Protein AF-A0AAW5YY26-F1 (afdb_monomer)

Mean predicted aligned error: 5.0 Å

Solvent-accessible surface area (backbone atoms only — not comparable to full-atom values): 5196 Å² total; per-residue (Å²): 135,84,56,52,68,58,52,26,55,53,36,43,75,73,73,39,92,54,54,36,67,59,57,51,52,48,53,52,49,47,42,61,77,68,40,43,70,55,49,55,49,53,52,58,58,53,72,70,46,97,55,67,47,75,48,81,45,79,40,74,50,93,92,46,94,51,89,65,41,76,46,78,48,64,31,45,37,96,81,42,94,70,78,48,114

pLDDT: mean 91.69, std 4.48, range [63.5, 96.25]

Sequence (85 aa):
KVPAYRQEKDLRRMGLPLDHKTVSNWHIKVCEYYLSSLYELLKKELLKLDVIHADETPYRVLDSERAKDYVWTFLSGKHAEKPIV

Foldseek 3Di:
DDQLVRVCVVCVVVVHNDDSVNVVVVVVVCCVPPVVVVVVVLVVVQVVDPDKDKDKDWDDDPPDPDRIDIDIDIWHDPPPPDTGD

Secondary structure (DSSP, 8-state):
---HHHHHHHHHHTT----HHHHHHHHHHHIIIIIHHHHHHHHHHHTTSS-EEEEEEEE--TT-SSS-EEEEEEEE-TT-SS---

Organism: NCBI:txid1584

Structure (mmCIF, N/CA/C/O backbone):
data_AF-A0AAW5YY26-F1
#
_entry.id   AF-A0AAW5YY26-F1
#
loop_
_atom_site.group_PDB
_atom_site.id
_atom_site.type_symbol
_atom_site.label_atom_id
_atom_site.label_alt_id
_atom_site.label_comp_id
_atom_site.label_asym_id
_atom_site.label_entity_id
_atom_site.label_seq_id
_atom_site.pdbx_PDB_ins_code
_atom_site.Cartn_x
_atom_site.Cartn_y
_atom_site.Cartn_z
_atom_site.occupancy
_atom_site.B_iso_or_equiv
_atom_site.auth_seq_id
_atom_site.auth_comp_id
_atom_site.auth_asym_id
_atom_site.auth_atom_id
_atom_site.pdbx_PDB_model_num
ATOM 1 N N . LYS A 1 1 ? -6.600 -3.928 -10.830 1.00 63.50 1 LYS A N 1
ATOM 2 C CA . LYS A 1 1 ? -5.284 -3.291 -11.107 1.00 63.50 1 LYS A CA 1
ATOM 3 C C . LYS A 1 1 ? -4.692 -3.884 -12.386 1.00 63.50 1 LYS A C 1
ATOM 5 O O . LYS A 1 1 ? -4.719 -5.099 -12.528 1.00 63.50 1 LYS A O 1
ATOM 10 N N . VAL A 1 2 ? -4.200 -3.065 -13.321 1.00 87.62 2 VAL A N 1
ATOM 11 C CA . VAL A 1 2 ? -3.556 -3.554 -14.559 1.00 87.62 2 VAL A CA 1
ATOM 12 C C . VAL A 1 2 ? -2.104 -3.964 -14.253 1.00 87.62 2 VAL A C 1
ATOM 14 O O . VAL A 1 2 ? -1.381 -3.141 -13.691 1.00 87.62 2 VAL A O 1
ATOM 17 N N . PRO A 1 3 ? -1.648 -5.187 -14.594 1.00 90.44 3 PRO A N 1
ATOM 18 C CA . PRO A 1 3 ? -0.261 -5.605 -14.364 1.00 90.44 3 PRO A CA 1
ATOM 19 C C . PRO A 1 3 ? 0.762 -4.719 -15.090 1.00 90.44 3 PRO A C 1
ATOM 21 O O . PRO A 1 3 ? 0.517 -4.309 -16.223 1.00 90.44 3 PRO A O 1
ATOM 24 N N . ALA A 1 4 ? 1.928 -4.470 -14.483 1.00 91.12 4 ALA A N 1
ATOM 25 C CA . ALA A 1 4 ? 2.943 -3.560 -15.032 1.00 91.12 4 ALA A CA 1
ATOM 26 C C . ALA A 1 4 ? 3.455 -3.982 -16.424 1.00 91.12 4 ALA A C 1
ATOM 28 O O . ALA A 1 4 ? 3.585 -3.138 -17.303 1.00 91.12 4 ALA A O 1
ATOM 29 N N . TYR A 1 5 ? 3.635 -5.286 -16.675 1.00 91.25 5 TYR A N 1
ATOM 30 C CA . TYR A 1 5 ? 4.019 -5.793 -18.004 1.00 91.25 5 TYR A CA 1
ATOM 31 C C . TYR A 1 5 ? 2.965 -5.489 -19.085 1.00 91.25 5 TYR A C 1
ATOM 33 O O . TYR A 1 5 ? 3.285 -5.342 -20.264 1.00 91.25 5 TYR A O 1
ATOM 41 N N . ARG A 1 6 ? 1.683 -5.403 -18.698 1.00 93.00 6 ARG A N 1
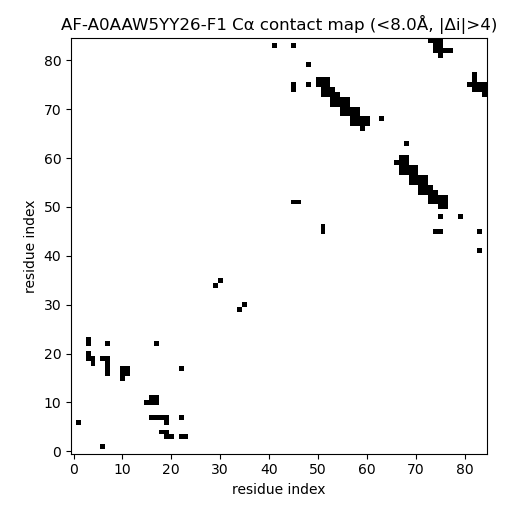ATOM 42 C CA . ARG A 1 6 ? 0.600 -5.051 -19.623 1.00 93.00 6 ARG A CA 1
ATOM 43 C C . ARG A 1 6 ? 0.642 -3.557 -19.939 1.00 93.00 6 ARG A C 1
ATOM 45 O O . ARG A 1 6 ? 0.517 -3.199 -21.102 1.00 93.00 6 ARG A O 1
ATOM 52 N N . GLN A 1 7 ? 0.913 -2.724 -18.933 1.00 93.94 7 GLN A N 1
ATOM 53 C CA . GLN A 1 7 ? 1.128 -1.286 -19.119 1.00 93.94 7 GLN A CA 1
ATOM 54 C C . GLN A 1 7 ? 2.328 -1.013 -20.038 1.00 93.94 7 GLN A C 1
ATOM 56 O O . GLN A 1 7 ? 2.210 -0.227 -20.968 1.00 93.94 7 GLN A O 1
ATOM 61 N N . GLU A 1 8 ? 3.449 -1.715 -19.848 1.00 94.06 8 GLU A N 1
ATOM 62 C CA . GLU A 1 8 ? 4.622 -1.642 -20.733 1.00 94.06 8 GLU A CA 1
ATOM 63 C C . GLU A 1 8 ? 4.264 -1.950 -22.195 1.00 94.06 8 GLU A C 1
ATOM 65 O O . GLU A 1 8 ? 4.653 -1.213 -23.101 1.00 94.06 8 GLU A O 1
ATOM 70 N N . LYS A 1 9 ? 3.495 -3.019 -22.443 1.00 93.88 9 LYS A N 1
ATOM 71 C CA . LYS A 1 9 ? 3.060 -3.382 -23.800 1.00 93.88 9 LYS A CA 1
ATOM 72 C C . LYS A 1 9 ? 2.253 -2.261 -24.458 1.00 93.88 9 LYS A C 1
ATOM 74 O O . LYS A 1 9 ? 2.440 -1.998 -25.646 1.00 93.88 9 LYS A O 1
ATOM 79 N N . ASP A 1 10 ? 1.368 -1.617 -23.706 1.00 94.50 10 ASP A N 1
ATOM 80 C CA . ASP A 1 10 ? 0.533 -0.532 -24.218 1.00 94.50 10 ASP A CA 1
ATOM 81 C C . ASP A 1 10 ? 1.338 0.759 -24.430 1.00 94.50 10 ASP A C 1
ATOM 83 O O . ASP A 1 10 ? 1.200 1.394 -25.472 1.00 94.50 10 ASP A O 1
ATOM 87 N N . LEU A 1 11 ? 2.271 1.085 -23.533 1.00 93.81 11 LEU A N 1
ATOM 88 C CA . LEU A 1 11 ? 3.194 2.214 -23.697 1.00 93.81 11 LEU A CA 1
ATOM 89 C C . LEU A 1 11 ? 4.088 2.047 -24.932 1.00 93.81 11 LEU A C 1
ATOM 91 O O . LEU A 1 11 ? 4.238 2.981 -25.719 1.00 93.81 11 LEU A O 1
ATOM 95 N N . ARG A 1 12 ? 4.603 0.836 -25.179 1.00 95.00 12 ARG A N 1
ATOM 96 C CA . ARG A 1 12 ? 5.374 0.537 -26.396 1.00 95.00 12 ARG A CA 1
ATOM 97 C C . ARG A 1 12 ? 4.559 0.738 -27.668 1.00 95.00 12 ARG A C 1
ATOM 99 O O . ARG A 1 12 ? 5.090 1.252 -28.647 1.00 95.00 12 ARG A O 1
ATOM 106 N N . ARG A 1 13 ? 3.271 0.379 -27.659 1.00 95.19 13 ARG A N 1
ATOM 107 C CA . ARG A 1 13 ? 2.360 0.639 -28.792 1.00 95.19 13 ARG A CA 1
ATOM 108 C C . ARG A 1 13 ? 2.156 2.132 -29.043 1.00 95.19 13 ARG A C 1
ATOM 110 O O . ARG A 1 13 ? 1.924 2.515 -30.181 1.00 95.19 13 ARG A O 1
ATOM 117 N N . MET A 1 14 ? 2.280 2.957 -28.006 1.00 95.69 14 MET A N 1
ATOM 118 C CA . MET A 1 14 ? 2.247 4.420 -28.096 1.00 95.69 14 MET A CA 1
ATOM 119 C C . MET A 1 14 ? 3.611 5.037 -28.460 1.00 95.69 14 MET A C 1
ATOM 121 O O . MET A 1 14 ? 3.739 6.257 -28.476 1.00 95.69 14 MET A O 1
ATOM 125 N N . GLY A 1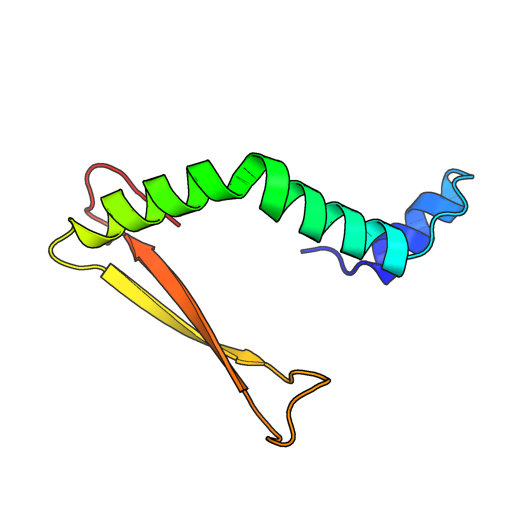 15 ? 4.636 4.224 -28.743 1.00 95.31 15 GLY A N 1
ATOM 126 C CA . GLY A 1 15 ? 5.985 4.699 -29.068 1.00 95.31 15 GLY A CA 1
ATOM 127 C C . GLY A 1 15 ? 6.839 5.069 -27.852 1.00 95.31 15 GLY A C 1
ATOM 128 O O . GLY A 1 15 ? 7.901 5.663 -28.018 1.00 95.31 15 GLY A O 1
ATOM 129 N N . LEU A 1 16 ? 6.412 4.716 -26.634 1.00 93.94 16 LEU A N 1
ATOM 130 C CA . LEU A 1 16 ? 7.144 4.977 -25.393 1.00 93.94 16 LEU A CA 1
ATOM 131 C C . LEU A 1 16 ? 7.873 3.702 -24.925 1.00 93.94 16 LEU A C 1
ATOM 133 O O . LEU A 1 16 ? 7.228 2.779 -24.418 1.00 93.94 16 LEU A O 1
ATOM 137 N N . PRO A 1 17 ? 9.211 3.614 -25.052 1.00 90.25 17 PRO A N 1
ATOM 138 C CA . PRO A 1 17 ? 9.979 2.429 -24.674 1.00 90.25 17 PRO A CA 1
ATOM 139 C C . PRO A 1 17 ? 10.267 2.398 -23.162 1.00 90.25 17 PRO A C 1
ATOM 141 O O . PRO A 1 17 ? 11.418 2.416 -22.732 1.00 90.25 17 PRO A O 1
ATOM 144 N N . LEU A 1 18 ? 9.218 2.366 -22.338 1.00 92.44 18 LEU A N 1
ATOM 145 C CA . LEU A 1 18 ? 9.332 2.280 -20.879 1.00 92.44 18 LEU A CA 1
ATOM 146 C C . LEU A 1 18 ? 9.276 0.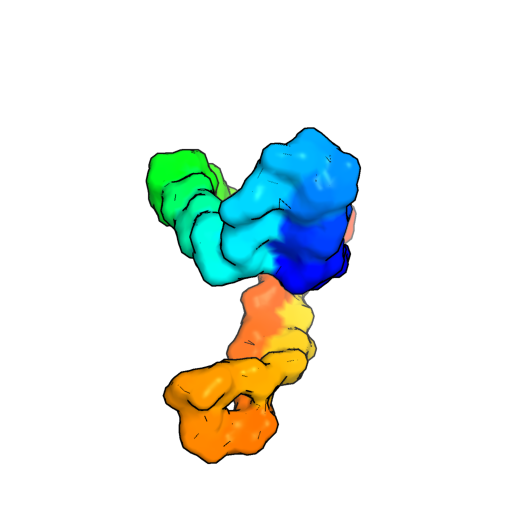823 -20.409 1.00 92.44 18 LEU A C 1
ATOM 148 O O . LEU A 1 18 ? 8.403 0.068 -20.827 1.00 92.44 18 LEU A O 1
ATOM 152 N N . ASP A 1 19 ? 10.190 0.442 -19.518 1.00 91.81 19 ASP A N 1
ATOM 153 C CA . ASP A 1 19 ? 10.223 -0.883 -18.888 1.00 91.81 19 ASP A CA 1
ATOM 154 C C . ASP A 1 19 ? 9.260 -0.967 -17.687 1.00 91.81 19 ASP A C 1
ATOM 156 O O . ASP A 1 19 ? 9.112 -0.005 -16.923 1.00 91.81 19 ASP A O 1
ATOM 160 N N . HIS A 1 20 ? 8.634 -2.128 -17.467 1.00 90.00 20 HIS A N 1
ATOM 161 C CA . HIS A 1 20 ? 7.739 -2.370 -16.330 1.00 90.00 20 HIS A CA 1
ATOM 162 C C . HIS A 1 20 ? 8.405 -2.117 -14.972 1.00 90.00 20 HIS A C 1
ATOM 164 O O . HIS A 1 20 ? 7.716 -1.704 -14.031 1.00 90.00 20 HIS A O 1
ATOM 170 N N . LYS A 1 21 ? 9.722 -2.341 -14.840 1.00 92.06 21 LYS A N 1
ATOM 171 C CA . LYS A 1 21 ? 10.460 -2.035 -13.603 1.00 92.06 21 LYS A CA 1
ATOM 172 C C . LYS A 1 21 ? 10.464 -0.539 -13.324 1.00 92.06 21 LYS A C 1
ATOM 174 O O . LYS A 1 21 ? 10.188 -0.133 -12.199 1.00 92.06 21 LYS A O 1
ATOM 179 N N . THR A 1 22 ? 10.699 0.281 -14.347 1.00 92.31 22 THR A N 1
ATOM 180 C CA . THR A 1 22 ? 10.671 1.746 -14.236 1.00 92.31 22 THR A CA 1
ATOM 181 C C . THR A 1 22 ? 9.300 2.233 -13.786 1.00 92.31 22 THR A C 1
ATOM 183 O O . THR A 1 22 ? 9.205 2.974 -12.810 1.00 92.31 22 THR A O 1
AT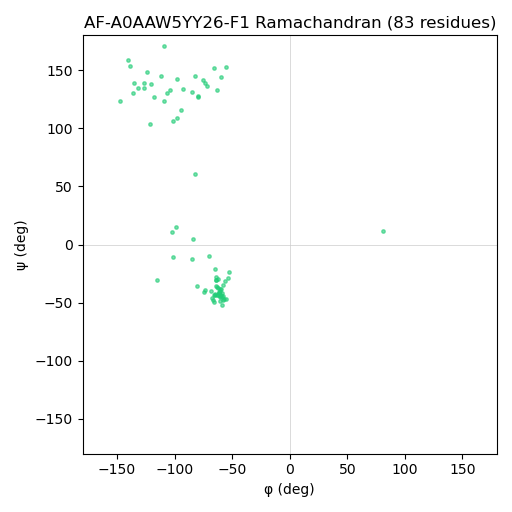OM 186 N N . VAL A 1 23 ? 8.233 1.746 -14.426 1.00 92.12 23 VAL A N 1
ATOM 187 C CA . VAL A 1 23 ? 6.847 2.092 -14.063 1.00 92.12 23 VAL A CA 1
ATOM 188 C C . VAL A 1 23 ? 6.522 1.663 -12.628 1.00 92.12 23 VAL A C 1
ATOM 190 O O . VAL A 1 23 ? 5.910 2.414 -11.870 1.00 92.12 23 VAL A O 1
ATOM 193 N N . SER A 1 24 ? 6.959 0.469 -12.220 1.00 92.25 24 SER A N 1
ATOM 194 C CA . SER A 1 24 ? 6.733 -0.033 -10.858 1.00 92.25 24 SER A CA 1
ATOM 195 C C . SER A 1 24 ? 7.474 0.805 -9.814 1.00 92.25 24 SER A C 1
ATOM 197 O O . SER A 1 24 ? 6.880 1.191 -8.810 1.00 92.25 24 SER A O 1
ATOM 199 N N . ASN A 1 25 ? 8.731 1.162 -10.085 1.00 93.44 25 ASN A N 1
ATOM 200 C CA . ASN A 1 25 ? 9.529 2.032 -9.222 1.00 93.44 25 ASN A CA 1
ATOM 201 C C . ASN A 1 25 ? 8.932 3.439 -9.107 1.00 93.44 25 ASN A C 1
ATOM 203 O O . ASN A 1 25 ? 8.978 4.036 -8.035 1.00 93.44 25 ASN A O 1
ATOM 207 N N . TRP A 1 26 ? 8.350 3.979 -10.180 1.00 93.50 26 TRP A N 1
ATOM 208 C CA . TRP A 1 26 ? 7.650 5.263 -10.119 1.00 93.50 26 TRP A CA 1
ATOM 209 C C . TRP A 1 26 ? 6.409 5.202 -9.234 1.00 93.50 26 TRP A C 1
ATOM 211 O O . TRP A 1 26 ? 6.226 6.098 -8.417 1.00 93.50 26 TRP A O 1
ATOM 221 N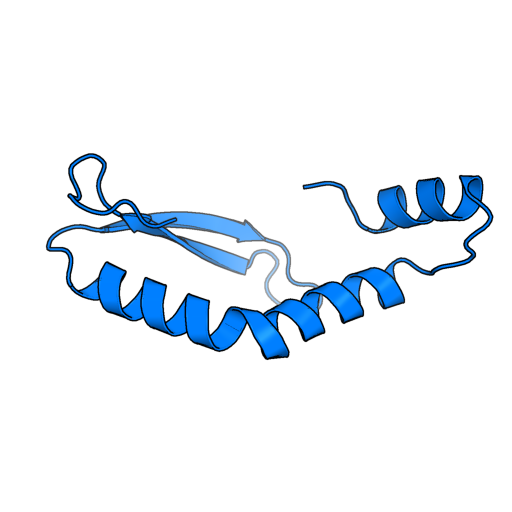 N . HIS A 1 27 ? 5.601 4.140 -9.325 1.00 93.19 27 HIS A N 1
ATOM 222 C CA . HIS A 1 27 ? 4.471 3.964 -8.409 1.00 93.19 27 HIS A CA 1
ATOM 223 C C . HIS A 1 27 ? 4.919 3.936 -6.943 1.00 93.19 27 HIS A C 1
ATOM 225 O O . HIS A 1 27 ? 4.307 4.613 -6.123 1.00 93.19 27 HIS A O 1
ATOM 231 N N . ILE A 1 28 ? 5.997 3.209 -6.624 1.00 93.88 28 ILE A N 1
ATOM 232 C CA . ILE A 1 28 ? 6.553 3.159 -5.262 1.00 93.88 28 ILE A CA 1
ATOM 233 C C . ILE A 1 28 ? 6.947 4.566 -4.798 1.00 93.88 28 ILE A C 1
ATOM 235 O O . ILE A 1 28 ? 6.455 5.030 -3.774 1.00 93.88 28 ILE A O 1
ATOM 239 N N . LYS A 1 29 ? 7.739 5.288 -5.600 1.00 96.25 29 LYS A N 1
ATOM 240 C CA . LYS A 1 29 ? 8.185 6.648 -5.263 1.00 96.25 29 LYS A CA 1
ATOM 241 C C . LYS A 1 29 ? 7.032 7.629 -5.090 1.00 96.25 29 LYS A C 1
ATOM 243 O O . LYS A 1 29 ? 7.071 8.457 -4.190 1.00 96.25 29 LYS A O 1
ATOM 248 N N . VAL A 1 30 ? 6.002 7.557 -5.933 1.00 96.00 30 VAL A N 1
ATOM 249 C CA . VAL A 1 30 ? 4.823 8.424 -5.795 1.00 96.00 30 VAL A CA 1
ATOM 250 C C . VAL A 1 30 ? 4.099 8.141 -4.480 1.00 96.00 30 VAL A C 1
ATOM 252 O O . VAL A 1 30 ? 3.739 9.082 -3.771 1.00 96.00 30 VAL A O 1
ATOM 255 N N . CYS A 1 31 ? 3.929 6.863 -4.128 1.00 95.06 31 CYS A N 1
ATOM 256 C CA . CYS A 1 31 ? 3.341 6.484 -2.848 1.00 95.06 31 CYS A CA 1
ATOM 257 C C . CYS A 1 31 ? 4.167 7.011 -1.666 1.00 95.06 31 CYS A C 1
ATOM 259 O O . CYS A 1 31 ? 3.605 7.588 -0.739 1.00 95.06 31 CYS A O 1
ATOM 261 N N . GLU A 1 32 ? 5.490 6.870 -1.718 1.00 95.19 32 GLU A N 1
ATOM 262 C CA . GLU A 1 32 ? 6.396 7.320 -0.657 1.00 95.19 32 GLU A CA 1
ATOM 263 C C . GLU A 1 32 ? 6.429 8.847 -0.518 1.00 95.19 32 GLU A C 1
ATOM 265 O O . GLU A 1 32 ? 6.308 9.373 0.589 1.00 95.19 32 GLU A O 1
ATOM 270 N N . TYR A 1 33 ? 6.573 9.573 -1.628 1.00 95.56 33 TYR A N 1
ATOM 271 C CA . TYR A 1 33 ? 6.797 11.019 -1.605 1.00 95.56 33 TYR A CA 1
ATOM 272 C C . TYR A 1 33 ? 5.520 11.826 -1.407 1.00 95.56 33 TYR A C 1
ATOM 274 O O . TYR A 1 33 ? 5.559 12.863 -0.750 1.00 95.56 33 TYR A O 1
ATOM 282 N N . TYR A 1 34 ? 4.400 11.375 -1.975 1.00 95.81 34 TYR A N 1
ATOM 283 C CA . TYR A 1 34 ? 3.179 12.181 -2.016 1.00 95.81 34 TYR A CA 1
ATOM 284 C C . TYR A 1 34 ? 2.025 11.581 -1.217 1.00 95.81 34 TYR A C 1
ATOM 286 O O . TYR A 1 34 ? 1.201 12.334 -0.702 1.00 95.81 34 TYR A O 1
ATOM 294 N N . LEU A 1 35 ? 1.944 10.252 -1.092 1.00 95.81 35 LEU A N 1
ATOM 295 C CA . LEU A 1 35 ? 0.797 9.597 -0.449 1.00 95.81 35 LEU A CA 1
ATOM 296 C C . LEU A 1 35 ? 1.067 9.143 0.988 1.00 95.81 35 LEU A C 1
ATOM 298 O O . LEU A 1 35 ? 0.115 8.824 1.693 1.00 95.81 35 LEU A O 1
ATOM 302 N N . SER A 1 36 ? 2.317 9.158 1.454 1.00 95.62 36 SER A N 1
ATOM 303 C CA . SER A 1 36 ? 2.683 8.748 2.816 1.00 95.62 36 SER A CA 1
ATOM 304 C C . SER A 1 36 ? 1.947 9.555 3.890 1.00 95.62 36 SER A C 1
ATOM 306 O O . SER A 1 36 ? 1.323 8.977 4.777 1.00 95.62 36 SER A O 1
ATOM 308 N N . SER A 1 37 ? 1.922 10.884 3.770 1.00 95.69 37 SER A N 1
ATOM 309 C CA . SER A 1 37 ? 1.197 11.757 4.704 1.00 95.69 37 SER A CA 1
ATOM 310 C C . SER A 1 37 ? -0.312 11.499 4.711 1.00 95.69 37 SER A C 1
ATOM 312 O O . SER A 1 37 ? -0.940 11.541 5.769 1.00 95.69 37 SER A O 1
ATOM 314 N N . LEU A 1 38 ? -0.898 11.212 3.544 1.00 95.06 38 LEU A N 1
ATOM 315 C CA . LEU A 1 38 ? -2.316 10.869 3.434 1.00 95.06 38 LEU A CA 1
ATOM 316 C C . LEU A 1 38 ? -2.598 9.516 4.092 1.00 95.06 38 LEU A C 1
ATOM 318 O O . LEU A 1 38 ? -3.540 9.405 4.870 1.00 95.06 38 LEU A O 1
ATOM 322 N N . TYR A 1 39 ? -1.762 8.514 3.824 1.00 94.00 39 TYR A N 1
ATOM 323 C CA . TYR A 1 39 ? -1.862 7.197 4.443 1.00 94.00 39 TYR A CA 1
ATOM 324 C C . TYR A 1 39 ? -1.805 7.286 5.973 1.00 94.00 39 TYR A C 1
ATOM 326 O O . TYR A 1 39 ? -2.663 6.725 6.650 1.00 94.00 39 TYR A O 1
ATOM 334 N N . GLU A 1 40 ? -0.857 8.043 6.529 1.00 95.56 40 GLU A N 1
ATOM 335 C CA . GLU A 1 40 ? -0.750 8.219 7.981 1.00 95.56 40 GLU A CA 1
ATOM 336 C C . GLU A 1 40 ? -1.971 8.931 8.577 1.00 95.56 40 GLU A C 1
ATOM 338 O O . GLU A 1 40 ? -2.410 8.589 9.676 1.00 95.56 40 GLU A O 1
ATOM 343 N N . LEU A 1 41 ? -2.557 9.895 7.860 1.00 95.19 41 LEU A N 1
ATOM 344 C CA . LEU A 1 41 ? -3.799 10.536 8.289 1.00 95.19 41 LEU A CA 1
ATOM 345 C C . LEU A 1 41 ? -4.969 9.546 8.284 1.00 95.19 41 LEU A C 1
ATOM 347 O O . LEU A 1 41 ? -5.665 9.428 9.290 1.00 95.19 41 LEU A O 1
ATOM 351 N N . LEU A 1 42 ? -5.159 8.805 7.189 1.00 94.75 42 LEU A N 1
ATOM 352 C CA . LEU A 1 42 ? -6.224 7.806 7.070 1.00 94.75 42 LEU A CA 1
ATOM 353 C C . LEU A 1 42 ? -6.090 6.725 8.141 1.00 94.75 42 LEU A C 1
ATOM 355 O O . LEU A 1 42 ? -7.067 6.404 8.807 1.00 94.75 42 LEU A O 1
ATOM 359 N N . LYS A 1 43 ? -4.872 6.232 8.381 1.00 94.75 43 LYS A N 1
ATOM 360 C CA . LYS A 1 43 ? -4.574 5.276 9.449 1.00 94.75 43 LYS A CA 1
ATOM 361 C C . LYS A 1 43 ? -4.939 5.830 10.827 1.00 94.75 43 LYS A C 1
ATOM 363 O O . LYS A 1 43 ? -5.559 5.125 11.618 1.00 94.75 43 LYS A O 1
ATOM 368 N N . LYS A 1 44 ? -4.582 7.084 11.127 1.00 95.38 44 LYS A N 1
ATOM 369 C CA . LYS A 1 44 ? -4.935 7.732 12.402 1.00 95.38 44 LYS A CA 1
ATOM 370 C C . LYS A 1 44 ? -6.440 7.869 12.586 1.00 95.38 44 LYS A C 1
ATOM 372 O O . LYS A 1 44 ? -6.917 7.624 13.685 1.00 95.38 44 LYS A O 1
ATOM 377 N N . GLU A 1 45 ? -7.175 8.272 11.553 1.00 94.50 45 GLU A N 1
ATOM 378 C CA . GLU A 1 45 ? -8.636 8.377 11.631 1.00 94.50 45 GLU A CA 1
ATOM 379 C C . GLU A 1 45 ? -9.297 7.001 11.752 1.00 94.50 45 GLU A C 1
ATOM 381 O O . GLU A 1 45 ? -10.206 6.827 12.559 1.00 94.50 45 GLU A O 1
ATOM 386 N N . LEU A 1 46 ? -8.796 6.002 11.023 1.00 94.38 46 LEU A N 1
ATOM 387 C CA . LEU A 1 46 ? -9.311 4.637 11.063 1.00 94.38 46 LEU A CA 1
ATOM 388 C C . LEU A 1 46 ? -9.187 4.021 12.464 1.00 94.38 46 LEU A C 1
ATOM 390 O O . LEU A 1 46 ? -10.120 3.386 12.941 1.00 94.38 46 LEU A O 1
ATOM 394 N N . LEU A 1 47 ? -8.066 4.261 13.151 1.00 93.50 47 LEU A N 1
ATOM 395 C CA . LEU A 1 47 ? -7.819 3.766 14.511 1.00 93.50 47 LEU A CA 1
ATOM 396 C C . LEU A 1 47 ? -8.674 4.440 15.598 1.00 93.50 47 LEU A C 1
ATOM 398 O O . LEU A 1 47 ? -8.656 3.981 16.7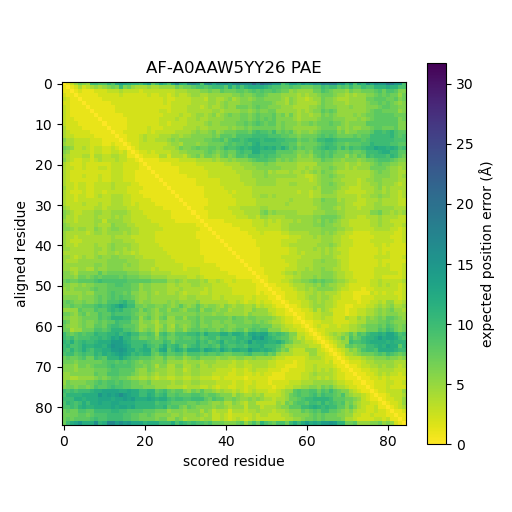37 1.00 93.50 47 LEU A O 1
ATOM 402 N N . LYS A 1 48 ? -9.404 5.518 15.282 1.00 93.44 48 LYS A N 1
ATOM 403 C CA . LYS A 1 48 ? -10.362 6.142 16.211 1.00 93.44 48 LYS A CA 1
ATOM 404 C C . LYS A 1 48 ? -11.738 5.479 16.181 1.00 93.44 48 LYS A C 1
ATOM 406 O O . LYS A 1 48 ? -12.569 5.805 17.021 1.00 93.44 48 LYS A O 1
ATOM 411 N N . LEU A 1 49 ? -12.008 4.625 15.194 1.00 92.38 49 LEU A N 1
ATOM 412 C CA . LEU A 1 49 ? -13.290 3.941 15.073 1.00 92.38 49 LEU A CA 1
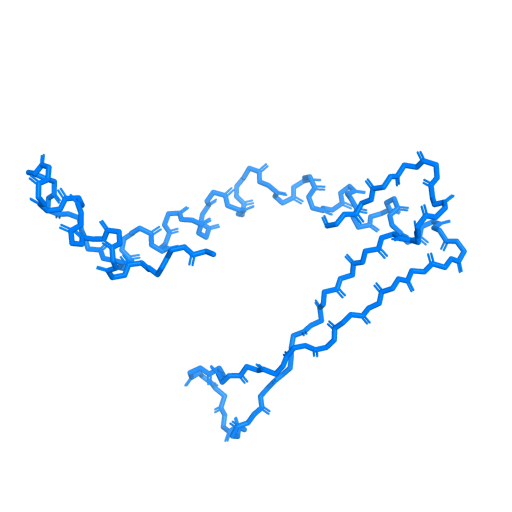ATOM 413 C C . LEU A 1 49 ? -13.387 2.810 16.099 1.00 92.38 49 LEU A C 1
ATOM 415 O O . LEU A 1 49 ? -12.431 2.062 16.291 1.00 92.38 49 LEU A O 1
ATOM 419 N N . ASP A 1 50 ? -14.573 2.632 16.681 1.00 92.06 50 ASP A N 1
ATOM 420 C CA . ASP A 1 50 ? -14.839 1.540 17.628 1.00 92.06 50 ASP A CA 1
ATOM 421 C C . ASP A 1 50 ? -14.713 0.156 16.971 1.00 92.06 50 ASP A C 1
ATOM 423 O O . ASP A 1 50 ? -14.354 -0.827 17.619 1.00 92.06 50 ASP A O 1
ATOM 427 N N . VAL A 1 51 ? -15.020 0.073 15.670 1.00 91.19 51 VAL A N 1
ATOM 428 C CA . VAL A 1 51 ? -14.946 -1.157 14.875 1.00 91.19 51 VAL A CA 1
ATOM 429 C C . VAL A 1 51 ? -14.298 -0.877 13.523 1.00 91.19 51 VAL A C 1
ATOM 431 O O . VAL A 1 51 ? -14.718 0.016 12.782 1.00 91.19 51 VAL A O 1
ATOM 434 N N . ILE A 1 52 ? -13.317 -1.709 13.177 1.00 93.56 52 ILE A N 1
ATOM 435 C CA . ILE A 1 52 ? -12.655 -1.744 11.870 1.00 93.56 52 ILE A CA 1
ATOM 436 C C . ILE A 1 52 ? -12.759 -3.152 11.283 1.00 93.56 52 ILE A C 1
ATOM 438 O O . ILE A 1 52 ? -12.769 -4.139 12.021 1.00 93.56 52 ILE A O 1
ATOM 442 N N . HIS A 1 53 ? -12.829 -3.256 9.959 1.00 93.25 53 HIS A N 1
ATOM 443 C CA . HIS A 1 53 ? -12.729 -4.543 9.274 1.00 93.25 53 HIS A CA 1
ATOM 444 C C . HIS A 1 53 ? -11.309 -4.746 8.771 1.00 93.25 53 HIS A C 1
ATOM 446 O O . HIS A 1 53 ? -10.672 -3.803 8.300 1.00 93.25 53 HIS A O 1
ATOM 452 N N . ALA A 1 54 ? -10.843 -5.987 8.850 1.00 94.12 54 ALA A N 1
ATOM 453 C CA . ALA A 1 54 ? -9.566 -6.406 8.312 1.00 94.12 54 ALA A CA 1
ATOM 454 C C . ALA A 1 54 ? -9.782 -7.606 7.387 1.00 94.12 54 ALA A C 1
ATOM 456 O O . ALA A 1 54 ? -10.511 -8.531 7.748 1.00 94.12 54 ALA A O 1
ATOM 457 N N . ASP A 1 55 ? -9.158 -7.581 6.214 1.00 94.50 55 ASP A N 1
ATOM 458 C CA . ASP A 1 55 ? -9.139 -8.704 5.277 1.00 94.50 55 ASP A CA 1
ATOM 459 C C . ASP A 1 55 ? -7.699 -9.175 5.067 1.00 94.50 55 ASP A C 1
ATOM 461 O O . ASP A 1 55 ? -6.800 -8.377 4.771 1.00 94.50 55 ASP A O 1
ATOM 465 N N . GLU A 1 56 ? -7.486 -10.476 5.259 1.00 93.75 56 GLU A N 1
ATOM 466 C CA . GLU A 1 56 ? -6.202 -11.139 5.069 1.00 93.75 56 GLU A CA 1
ATOM 467 C C . GLU A 1 56 ? -6.139 -11.726 3.660 1.00 93.75 56 GLU A C 1
ATOM 469 O O . GLU A 1 56 ? -6.855 -12.666 3.312 1.00 93.75 56 GLU A O 1
ATOM 474 N N . THR A 1 57 ? -5.221 -11.212 2.848 1.00 91.38 57 THR A N 1
ATOM 475 C CA . THR A 1 57 ? -4.988 -11.720 1.501 1.00 91.38 57 THR A CA 1
ATOM 476 C C . THR A 1 57 ? -3.648 -12.457 1.446 1.00 91.38 57 THR A C 1
ATOM 478 O O . THR A 1 57 ? -2.603 -11.867 1.742 1.00 91.38 57 THR A O 1
ATOM 481 N N . PRO A 1 58 ? -3.628 -13.737 1.032 1.00 91.25 58 PRO A N 1
ATOM 482 C CA . PRO A 1 58 ? -2.385 -14.466 0.869 1.00 91.25 58 PRO A CA 1
ATOM 483 C C . PRO A 1 58 ? -1.623 -14.010 -0.376 1.00 91.25 58 PRO A C 1
ATOM 485 O O . PRO A 1 58 ? -2.200 -13.829 -1.449 1.00 91.25 58 PRO A O 1
ATOM 488 N N . TYR A 1 59 ? -0.306 -13.890 -0.253 1.00 89.06 59 TYR A N 1
ATOM 489 C CA . TYR A 1 59 ? 0.582 -13.490 -1.335 1.00 89.06 59 TYR A CA 1
ATOM 490 C C . TYR A 1 59 ? 1.865 -14.322 -1.330 1.00 89.06 59 TYR A C 1
ATOM 492 O O . TYR A 1 59 ? 2.296 -14.822 -0.297 1.00 89.06 59 TYR A O 1
ATOM 500 N N . ARG A 1 60 ? 2.501 -14.469 -2.493 1.00 88.56 60 ARG A N 1
ATOM 501 C CA . ARG A 1 60 ? 3.858 -15.022 -2.584 1.00 88.56 60 ARG A CA 1
ATOM 502 C C . ARG A 1 60 ? 4.835 -13.859 -2.684 1.00 88.56 60 ARG A C 1
ATOM 504 O O . ARG A 1 60 ? 4.866 -13.188 -3.717 1.00 88.56 60 ARG A O 1
ATOM 511 N N . VAL A 1 61 ? 5.611 -13.609 -1.632 1.00 88.06 61 VAL A N 1
ATOM 512 C CA . VAL A 1 61 ? 6.672 -12.597 -1.671 1.00 88.06 61 VAL A CA 1
ATOM 513 C C . VAL A 1 61 ? 7.925 -13.232 -2.267 1.00 88.06 61 VAL A C 1
ATOM 515 O O . VAL A 1 61 ? 8.319 -14.332 -1.891 1.00 88.06 61 VAL A O 1
ATOM 518 N N . LEU A 1 62 ? 8.529 -12.555 -3.247 1.00 86.56 62 LEU A N 1
ATOM 519 C CA . LEU A 1 62 ? 9.692 -13.081 -3.975 1.00 86.56 62 LEU A CA 1
ATOM 520 C C . LEU A 1 62 ? 10.918 -13.267 -3.071 1.00 86.56 62 LEU A C 1
ATOM 522 O O . LEU A 1 62 ? 11.709 -14.169 -3.315 1.00 86.56 62 LEU A O 1
ATOM 526 N N . ASP A 1 63 ? 11.034 -12.436 -2.037 1.00 85.81 63 ASP A N 1
ATOM 527 C CA . ASP A 1 63 ? 12.146 -12.412 -1.080 1.00 85.81 63 ASP A CA 1
ATOM 528 C C . ASP A 1 63 ? 11.825 -13.153 0.235 1.00 85.81 63 ASP A C 1
ATOM 530 O O . ASP A 1 63 ? 12.487 -12.970 1.249 1.00 85.81 63 ASP A O 1
ATOM 534 N N . SER A 1 64 ? 10.764 -13.971 0.253 1.00 88.62 64 SER A N 1
ATOM 535 C CA . SER A 1 64 ? 10.375 -14.764 1.425 1.00 88.62 64 SER A CA 1
ATOM 536 C C . SER A 1 64 ? 10.687 -16.246 1.223 1.00 88.62 64 SER A C 1
ATOM 538 O O . SER A 1 64 ? 10.269 -16.875 0.243 1.00 88.62 64 SER A O 1
ATOM 540 N N . GLU A 1 65 ? 11.361 -16.846 2.207 1.00 88.75 65 GLU A N 1
ATOM 541 C CA . GLU A 1 65 ? 11.573 -18.299 2.276 1.00 88.75 65 GLU A CA 1
ATOM 542 C C . GLU A 1 65 ? 10.247 -19.063 2.459 1.00 88.75 65 GLU A C 1
ATOM 544 O O . GLU A 1 65 ? 10.142 -20.243 2.119 1.00 88.75 65 GLU A O 1
ATOM 549 N N . ARG A 1 66 ? 9.195 -18.392 2.951 1.00 86.06 66 ARG A N 1
ATOM 550 C CA . ARG A 1 66 ? 7.885 -19.001 3.208 1.00 86.06 66 ARG A CA 1
ATOM 551 C C . ARG A 1 66 ? 7.088 -19.128 1.927 1.00 86.06 66 ARG A C 1
ATOM 553 O O . ARG A 1 66 ? 6.822 -18.134 1.263 1.00 86.06 66 ARG A O 1
ATOM 560 N N . ALA A 1 67 ? 6.591 -20.330 1.631 1.00 82.38 67 ALA A N 1
ATOM 561 C CA . ALA A 1 67 ? 5.750 -20.606 0.458 1.00 82.38 67 ALA A CA 1
ATOM 562 C C . ALA A 1 67 ? 4.520 -19.680 0.327 1.00 82.38 67 ALA A C 1
ATOM 564 O O . ALA A 1 67 ? 4.001 -19.504 -0.775 1.00 82.38 67 ALA A O 1
ATOM 565 N N . LYS A 1 68 ? 4.056 -19.099 1.439 1.00 85.12 68 LYS A N 1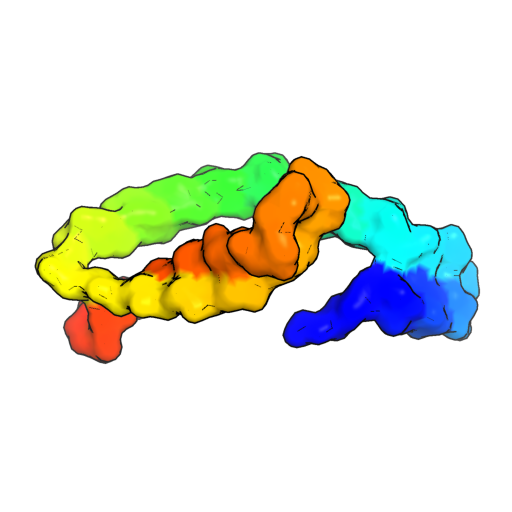
ATOM 566 C CA . LYS A 1 68 ? 2.884 -18.234 1.511 1.00 85.12 68 LYS A CA 1
ATOM 567 C C . LYS A 1 68 ? 3.087 -17.177 2.597 1.00 85.12 68 LYS A C 1
ATOM 569 O O . LYS A 1 68 ? 3.318 -17.522 3.756 1.00 85.12 68 LYS A O 1
ATOM 574 N N . ASP A 1 69 ? 2.972 -15.920 2.205 1.00 90.75 69 ASP A N 1
ATOM 575 C CA . ASP A 1 69 ? 2.933 -14.754 3.079 1.00 90.75 69 ASP A CA 1
ATOM 576 C C . ASP A 1 69 ? 1.519 -14.168 3.077 1.00 90.75 69 ASP A C 1
ATOM 578 O O . ASP A 1 69 ? 0.662 -14.568 2.284 1.00 90.75 69 ASP A O 1
ATOM 582 N N . TYR A 1 70 ? 1.268 -13.216 3.967 1.00 90.31 70 TYR A N 1
ATOM 583 C CA . TYR A 1 70 ? -0.049 -12.623 4.154 1.00 90.31 70 TYR A CA 1
ATOM 584 C C . TYR A 1 70 ? 0.071 -11.109 4.260 1.00 90.31 70 TYR A C 1
ATOM 586 O O . TYR A 1 70 ? 0.988 -10.589 4.897 1.00 90.31 70 TYR A O 1
ATOM 594 N N . VAL A 1 71 ? -0.858 -10.408 3.618 1.00 91.00 71 VAL A N 1
ATOM 595 C CA . VAL A 1 71 ? -0.996 -8.954 3.689 1.00 91.00 71 VAL A CA 1
ATOM 596 C C . VAL A 1 71 ? -2.381 -8.642 4.230 1.00 91.00 71 VAL A C 1
ATOM 598 O O . VAL A 1 71 ? -3.361 -9.267 3.833 1.00 91.00 71 VAL A O 1
ATOM 601 N N . TRP A 1 72 ? -2.447 -7.661 5.124 1.00 92.25 72 TRP A N 1
ATOM 602 C CA . TRP A 1 72 ? -3.686 -7.207 5.739 1.00 92.25 72 TRP A CA 1
ATOM 603 C C . TRP A 1 72 ? -4.125 -5.894 5.109 1.00 92.25 72 TRP A C 1
ATOM 605 O O . TRP A 1 72 ? -3.325 -4.967 4.967 1.00 92.25 72 TRP A O 1
ATOM 615 N N . THR A 1 73 ? -5.399 -5.815 4.750 1.00 91.94 73 THR A N 1
ATOM 616 C CA . THR A 1 73 ? -6.056 -4.565 4.361 1.00 91.94 73 THR A CA 1
ATOM 617 C C . THR A 1 73 ? -7.083 -4.195 5.417 1.00 91.94 73 THR A C 1
ATOM 619 O O . THR A 1 73 ? -7.684 -5.080 6.021 1.00 91.94 73 THR A O 1
ATOM 622 N N . PHE A 1 74 ? -7.254 -2.900 5.673 1.00 94.06 74 PHE A N 1
ATOM 623 C CA . PHE A 1 74 ? -8.148 -2.405 6.715 1.00 94.06 74 PHE A CA 1
ATOM 624 C C . PHE A 1 74 ? -9.109 -1.385 6.127 1.00 94.06 74 PHE A C 1
ATOM 626 O O . PHE A 1 74 ? -8.694 -0.535 5.347 1.00 94.06 74 PHE A O 1
ATOM 633 N N . LEU A 1 75 ? -10.372 -1.444 6.536 1.00 94.44 75 LEU A N 1
ATOM 634 C CA . LEU A 1 75 ? -11.375 -0.456 6.156 1.00 94.44 75 LEU A CA 1
ATOM 635 C C . LEU A 1 75 ? -12.298 -0.120 7.326 1.00 94.44 75 LEU A C 1
ATOM 637 O O . LEU A 1 75 ? -12.455 -0.886 8.283 1.00 94.44 75 LEU A O 1
ATOM 641 N N . SER A 1 76 ? -12.937 1.039 7.234 1.00 94.19 76 SER A N 1
ATOM 642 C CA . SER A 1 76 ? -13.950 1.472 8.189 1.00 94.19 76 SER A CA 1
ATOM 643 C C . SER A 1 76 ? -15.188 0.574 8.136 1.00 94.19 76 SER A C 1
ATOM 645 O O . SER A 1 76 ? -15.543 0.057 7.074 1.00 94.19 76 SER A O 1
ATOM 647 N N . GLY A 1 77 ? -15.910 0.460 9.252 1.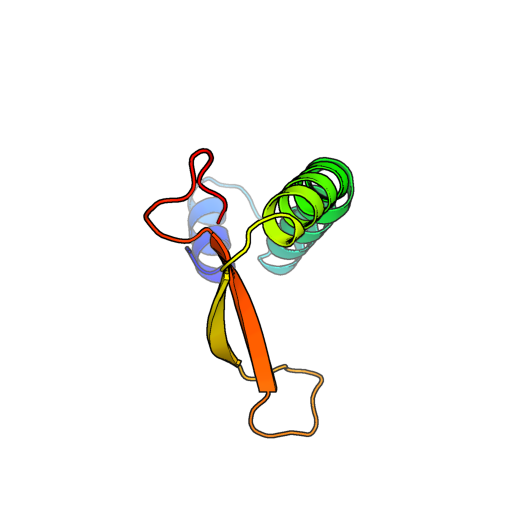00 90.38 77 GLY A N 1
ATOM 648 C CA . GLY A 1 77 ? -17.239 -0.153 9.271 1.00 90.38 77 GLY A CA 1
ATOM 649 C C . GLY A 1 77 ? -18.219 0.502 8.289 1.00 90.38 77 GLY A C 1
ATOM 650 O O . GLY A 1 77 ? -18.138 1.698 8.013 1.00 90.38 77 GLY A O 1
ATOM 651 N N . LYS A 1 78 ? -19.207 -0.264 7.807 1.00 86.12 78 LYS A N 1
ATOM 652 C CA . LYS A 1 78 ? -20.255 0.219 6.878 1.00 86.12 78 LYS A CA 1
ATOM 653 C C . LYS A 1 78 ? -21.006 1.461 7.385 1.00 86.12 78 LYS A C 1
ATOM 655 O O . LYS A 1 78 ? -21.518 2.237 6.585 1.00 86.12 78 LYS A O 1
ATOM 660 N N . HIS A 1 79 ? -21.098 1.614 8.703 1.00 86.06 79 HIS A N 1
ATOM 661 C CA . HIS A 1 79 ? -21.817 2.699 9.373 1.00 86.06 79 HIS A CA 1
ATOM 662 C C . HIS A 1 79 ? -20.893 3.799 9.912 1.00 86.06 79 HIS A C 1
ATOM 664 O O . HIS A 1 79 ? -21.349 4.646 10.675 1.00 86.06 79 HIS A O 1
ATOM 670 N N . ALA A 1 80 ? -19.608 3.795 9.542 1.00 87.75 80 ALA A N 1
ATOM 671 C CA . ALA A 1 80 ? -18.716 4.891 9.884 1.00 87.75 80 ALA A CA 1
ATOM 672 C C . ALA A 1 80 ? -19.199 6.184 9.211 1.00 87.75 80 ALA A C 1
ATOM 674 O O . ALA A 1 80 ? -19.491 6.198 8.016 1.00 87.75 80 ALA A O 1
ATOM 675 N N . GLU A 1 81 ? -19.251 7.278 9.973 1.00 88.12 81 GLU A N 1
ATOM 676 C CA . GLU A 1 81 ? -19.650 8.597 9.463 1.00 88.12 81 GLU A CA 1
ATOM 677 C C . GLU A 1 81 ? -18.743 9.056 8.307 1.00 88.12 81 GLU A C 1
ATOM 679 O O . GLU A 1 81 ? -19.197 9.676 7.347 1.00 88.12 81 GLU A O 1
ATOM 684 N N . LYS A 1 82 ? -17.454 8.704 8.385 1.00 88.75 82 LYS A N 1
ATOM 685 C CA . LYS A 1 82 ? -16.443 8.979 7.362 1.00 88.75 82 LYS A CA 1
ATOM 686 C C . LYS A 1 82 ? -15.831 7.657 6.890 1.00 88.75 82 LYS A C 1
ATOM 688 O O . LYS A 1 82 ? -15.021 7.088 7.624 1.00 88.75 82 LYS A O 1
ATOM 693 N N . PRO A 1 83 ? -16.208 7.151 5.703 1.00 89.25 83 PRO A N 1
ATOM 694 C CA . PRO A 1 83 ? -15.684 5.887 5.208 1.00 89.25 83 PRO A CA 1
ATOM 695 C C . PRO A 1 83 ? -14.215 6.016 4.782 1.00 89.25 83 PRO A C 1
ATOM 697 O O . PRO A 1 83 ? -13.837 6.979 4.114 1.00 89.25 83 PRO A O 1
ATOM 700 N N . ILE A 1 84 ? -13.400 5.030 5.156 1.00 90.06 84 ILE A N 1
ATOM 701 C CA . ILE A 1 84 ? -11.965 4.927 4.852 1.00 90.06 84 ILE A CA 1
ATOM 702 C C . ILE A 1 84 ? -11.678 3.514 4.328 1.00 90.06 84 ILE A C 1
ATOM 704 O O . ILE A 1 84 ? -12.153 2.539 4.915 1.00 90.06 84 ILE A O 1
ATOM 708 N N . VAL A 1 85 ? -10.908 3.419 3.239 1.00 80.88 85 VAL A N 1
ATOM 709 C CA . VAL A 1 85 ? -10.441 2.180 2.585 1.00 80.88 85 VAL A CA 1
ATOM 710 C C . VAL A 1 85 ? -8.951 2.300 2.289 1.00 80.88 85 VAL A C 1
ATOM 712 O O . VAL A 1 85 ? -8.530 3.429 1.942 1.00 80.88 85 VAL A O 1
#

InterPro domains:
  IPR004291 Transposase IS66, central domain [PF03050] (2-85)
  IPR052344 Transposase-related protein [PTHR33678] (2-85)

Radius of gyration: 17.27 Å; Cα contacts (8 Å, |Δi|>4): 78; chains: 1; bounding box: 34×33×47 Å